Protein AF-A0A7S2HR21-F1 (afdb_monomer_lite)

Sequence (102 aa):
GRTQIFWRHPPINYDVEFEYDNKWVTVYSERNTNTLLTDFSNRRFVTRMRITVNSVDQEIGIMEIKMWQAFPLLPPRVEPLNTYWTAPASAMNDHDYETYWM

Radius of gyration: 20.24 Å; chains: 1; bounding box: 50×27×54 Å

Structure (mmCIF, N/CA/C/O backbone):
data_AF-A0A7S2HR21-F1
#
_entry.id   AF-A0A7S2HR21-F1
#
loop_
_atom_site.group_PDB
_atom_site.id
_atom_site.type_symbol
_atom_site.label_atom_id
_atom_site.label_alt_id
_atom_site.label_comp_id
_atom_site.label_asym_id
_atom_site.label_entity_id
_atom_site.label_seq_id
_atom_site.pdbx_PDB_ins_code
_atom_site.Cartn_x
_atom_site.Cartn_y
_atom_site.Cartn_z
_atom_site.occupancy
_atom_site.B_iso_or_equiv
_atom_site.auth_seq_id
_atom_site.auth_comp_id
_atom_site.auth_asym_id
_atom_site.auth_atom_id
_atom_site.pdbx_PDB_model_num
ATOM 1 N N . GLY A 1 1 ? -1.484 5.207 13.549 1.00 74.50 1 GLY A N 1
ATOM 2 C CA . GLY A 1 1 ? -0.830 3.965 13.103 1.00 74.50 1 GLY A CA 1
ATOM 3 C C . GLY A 1 1 ? 0.131 4.324 12.007 1.00 74.50 1 GLY A C 1
ATOM 4 O O . GLY A 1 1 ? 0.052 5.439 11.490 1.00 74.50 1 GLY A O 1
ATOM 5 N N . ARG A 1 2 ? 1.025 3.410 11.662 1.00 83.44 2 ARG A N 1
ATOM 6 C CA . ARG A 1 2 ? 1.918 3.556 10.512 1.00 83.44 2 ARG A CA 1
ATOM 7 C C . ARG A 1 2 ? 1.743 2.327 9.637 1.00 83.44 2 ARG A C 1
ATOM 9 O O . ARG A 1 2 ? 1.508 1.240 10.161 1.00 83.44 2 ARG A O 1
ATOM 16 N N . THR A 1 3 ? 1.824 2.501 8.330 1.00 86.12 3 THR A N 1
ATOM 17 C CA . THR A 1 3 ? 1.881 1.404 7.366 1.00 86.12 3 THR A CA 1
ATOM 18 C C . THR A 1 3 ? 3.085 1.643 6.476 1.0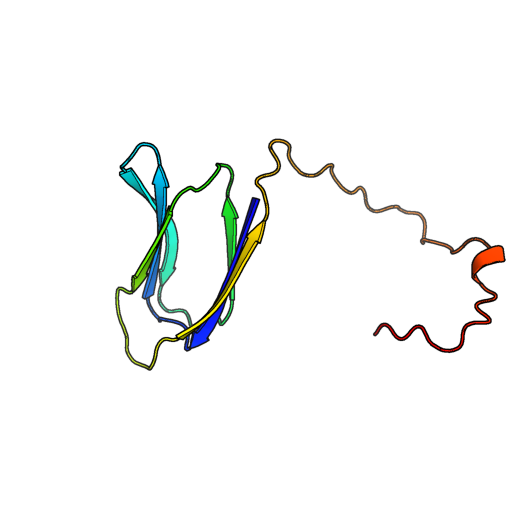0 86.12 3 THR A C 1
ATOM 20 O O . THR A 1 3 ? 3.223 2.727 5.915 1.00 86.12 3 THR A O 1
ATOM 23 N N . GLN A 1 4 ? 3.954 0.641 6.381 1.00 92.00 4 GLN A N 1
ATOM 24 C CA . GLN A 1 4 ? 5.108 0.648 5.495 1.00 92.00 4 GLN A CA 1
ATOM 25 C C . GLN A 1 4 ? 5.005 -0.516 4.517 1.00 92.00 4 GLN A C 1
ATOM 27 O O . GLN A 1 4 ? 4.775 -1.652 4.927 1.00 92.00 4 GLN A O 1
ATOM 32 N N . ILE A 1 5 ? 5.192 -0.231 3.235 1.00 92.62 5 ILE A N 1
ATOM 33 C CA . ILE A 1 5 ? 5.276 -1.230 2.173 1.00 92.62 5 ILE A CA 1
ATOM 34 C C . ILE A 1 5 ? 6.675 -1.120 1.583 1.00 92.62 5 ILE A C 1
ATOM 36 O O . ILE A 1 5 ? 7.057 -0.073 1.059 1.00 92.62 5 ILE A O 1
ATOM 40 N N . PHE A 1 6 ? 7.432 -2.202 1.699 1.00 94.19 6 PHE A N 1
ATOM 41 C CA . PHE A 1 6 ? 8.746 -2.349 1.104 1.00 94.19 6 PHE A CA 1
ATOM 42 C C . PHE A 1 6 ? 8.596 -3.085 -0.221 1.00 94.19 6 PHE A C 1
ATOM 44 O O . PHE A 1 6 ? 8.160 -4.240 -0.270 1.00 94.19 6 PHE A O 1
ATOM 51 N N . TRP A 1 7 ? 8.965 -2.412 -1.299 1.00 93.38 7 TRP A N 1
ATOM 52 C CA . TRP A 1 7 ? 8.923 -2.945 -2.648 1.00 93.38 7 TRP A CA 1
ATOM 53 C C . TRP A 1 7 ? 10.252 -3.615 -2.982 1.00 93.38 7 TRP A C 1
ATOM 55 O O . TRP A 1 7 ? 11.320 -3.062 -2.735 1.00 93.38 7 TRP A O 1
ATOM 65 N N . ARG A 1 8 ? 10.185 -4.802 -3.584 1.00 92.44 8 ARG A N 1
ATOM 66 C CA . ARG A 1 8 ? 11.320 -5.403 -4.289 1.00 92.44 8 ARG A CA 1
ATOM 67 C C . ARG A 1 8 ? 11.511 -4.723 -5.646 1.00 92.44 8 ARG A C 1
ATOM 69 O O . ARG A 1 8 ? 12.629 -4.375 -6.004 1.00 92.44 8 ARG A O 1
ATOM 76 N N . HIS A 1 9 ? 10.399 -4.507 -6.349 1.00 91.31 9 HIS A N 1
ATOM 77 C CA . HIS A 1 9 ? 10.323 -3.727 -7.581 1.00 91.31 9 HIS A CA 1
ATOM 78 C C . HIS A 1 9 ? 9.065 -2.846 -7.509 1.00 91.31 9 HIS A C 1
ATOM 80 O O . HIS A 1 9 ? 7.959 -3.397 -7.424 1.00 91.31 9 HIS A O 1
ATOM 86 N N . PRO A 1 10 ? 9.203 -1.509 -7.435 1.00 88.88 10 PRO A N 1
ATOM 87 C CA . PRO A 1 10 ? 8.080 -0.629 -7.168 1.00 88.88 10 PRO A CA 1
ATOM 88 C C . PRO A 1 10 ? 7.271 -0.375 -8.449 1.00 88.88 10 PRO A C 1
ATOM 90 O O . PRO A 1 10 ? 7.853 -0.176 -9.522 1.00 88.88 10 PRO A O 1
ATOM 93 N N . PRO A 1 11 ? 5.932 -0.366 -8.357 1.00 90.50 11 PRO A N 1
ATOM 94 C CA . PRO A 1 11 ? 5.092 0.099 -9.448 1.00 90.50 11 PRO A CA 1
ATOM 95 C C . PRO A 1 11 ? 5.245 1.611 -9.649 1.00 90.50 11 PRO A C 1
ATOM 97 O O . PRO A 1 11 ? 5.358 2.366 -8.687 1.00 90.50 11 PRO A O 1
ATOM 100 N N . ILE A 1 12 ? 5.183 2.058 -10.906 1.00 89.44 12 ILE A N 1
ATOM 101 C CA . ILE A 1 12 ? 5.330 3.479 -11.268 1.00 89.44 12 ILE A CA 1
ATOM 102 C C . ILE A 1 12 ? 4.127 4.294 -10.786 1.00 89.44 12 ILE A C 1
ATOM 104 O O . ILE A 1 12 ? 4.278 5.401 -10.268 1.00 89.44 12 ILE A O 1
ATOM 108 N N . ASN A 1 13 ? 2.925 3.741 -10.964 1.00 91.56 13 ASN A N 1
ATOM 109 C CA . ASN A 1 13 ? 1.665 4.362 -10.576 1.00 91.56 13 ASN A CA 1
ATOM 110 C C . ASN A 1 13 ? 0.813 3.348 -9.816 1.00 91.56 13 ASN A C 1
ATOM 112 O O . ASN A 1 13 ? 0.435 2.313 -10.371 1.00 91.56 13 ASN A O 1
ATOM 116 N N . TYR A 1 14 ? 0.462 3.655 -8.572 1.00 93.44 14 TYR A N 1
ATOM 117 C CA . TYR A 1 14 ? -0.376 2.777 -7.760 1.00 93.44 14 TYR A CA 1
ATOM 118 C C . TYR A 1 14 ? -1.179 3.545 -6.715 1.00 93.44 14 TYR A C 1
ATOM 120 O O . TYR A 1 14 ? -0.837 4.662 -6.319 1.00 93.44 14 TYR A O 1
ATOM 128 N N . ASP A 1 15 ? -2.254 2.907 -6.274 1.00 94.31 15 ASP A N 1
ATOM 129 C CA . ASP A 1 15 ? -3.141 3.364 -5.218 1.00 94.31 15 ASP A CA 1
ATOM 130 C C . ASP A 1 15 ? -3.213 2.311 -4.117 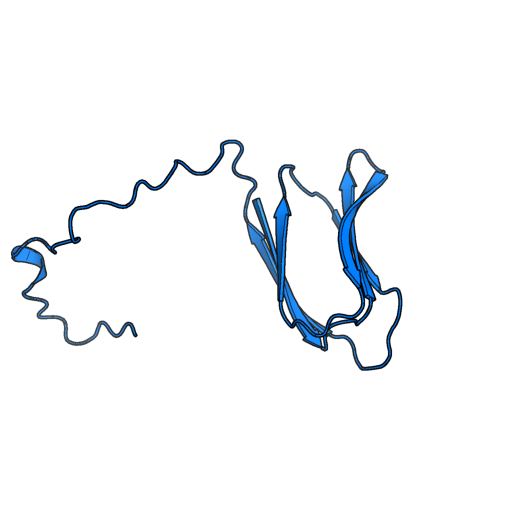1.00 94.31 15 ASP A C 1
ATOM 132 O O . ASP A 1 15 ? -3.330 1.116 -4.385 1.00 94.31 15 ASP A O 1
ATOM 136 N N . VAL A 1 16 ? -3.155 2.754 -2.867 1.00 90.88 16 VAL A N 1
ATOM 137 C CA . VAL A 1 16 ? -3.421 1.927 -1.693 1.00 90.88 16 VAL A CA 1
ATOM 138 C C . VAL A 1 16 ? -4.787 2.313 -1.155 1.00 90.88 16 VAL A C 1
ATOM 140 O O . VAL A 1 16 ? -5.061 3.482 -0.871 1.00 90.88 16 VAL A O 1
ATOM 143 N N . GLU A 1 17 ? -5.645 1.317 -1.001 1.00 91.69 17 GLU A N 1
ATOM 144 C CA . GLU A 1 17 ? -7.028 1.463 -0.578 1.00 91.69 17 GLU A CA 1
ATOM 145 C C . GLU A 1 17 ? -7.275 0.625 0.673 1.00 91.69 17 GLU A C 1
ATOM 147 O O . GLU A 1 17 ? -6.838 -0.524 0.774 1.00 91.69 17 GLU A O 1
A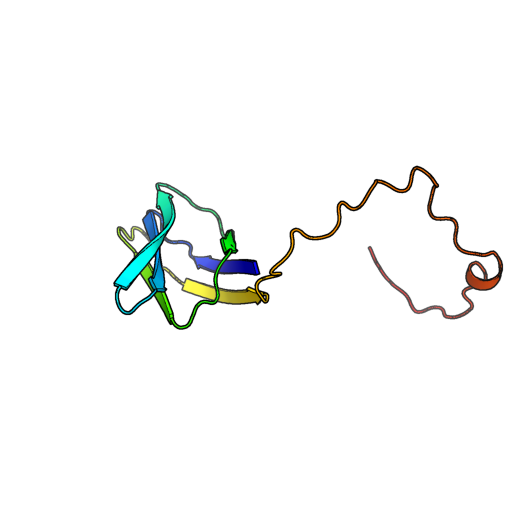TOM 152 N N . PHE A 1 18 ? -8.018 1.185 1.620 1.00 89.94 18 PHE A N 1
ATOM 153 C CA . PHE A 1 18 ? -8.492 0.466 2.797 1.00 89.94 18 PHE A CA 1
ATOM 154 C C . PHE A 1 18 ? -9.999 0.266 2.726 1.00 89.94 18 PHE A C 1
ATOM 156 O O . PHE A 1 18 ? -10.732 1.132 2.246 1.00 89.94 18 PHE A O 1
ATOM 163 N N . GLU A 1 19 ? -10.462 -0.876 3.226 1.00 87.06 19 GLU A N 1
ATOM 164 C CA . GLU A 1 19 ? -11.888 -1.123 3.415 1.00 87.06 19 GLU A CA 1
ATOM 165 C C . GLU A 1 19 ? -12.361 -0.423 4.698 1.00 87.06 19 GLU A C 1
ATOM 167 O O . GLU A 1 19 ? -11.845 -0.673 5.789 1.00 87.06 19 GLU A O 1
ATOM 172 N N . TYR A 1 20 ? -13.345 0.464 4.561 1.00 82.12 20 TYR A N 1
ATOM 173 C CA . TYR A 1 20 ? -14.013 1.162 5.654 1.00 82.12 20 TYR A CA 1
ATOM 174 C C . TYR A 1 20 ? -15.526 1.123 5.429 1.00 82.12 20 TYR A C 1
ATOM 176 O O . TYR A 1 20 ? -15.997 1.542 4.374 1.00 82.12 20 TYR A O 1
ATOM 184 N N . ASP A 1 21 ? -16.289 0.605 6.395 1.00 85.06 21 ASP A N 1
ATOM 185 C CA . ASP A 1 21 ? -17.749 0.435 6.300 1.00 85.06 21 ASP A CA 1
ATOM 186 C C . ASP A 1 21 ? -18.199 -0.217 4.972 1.00 85.06 21 ASP A C 1
ATOM 188 O O . ASP A 1 21 ? -19.112 0.261 4.295 1.00 85.06 21 ASP A O 1
ATOM 192 N N . ASN A 1 22 ? -17.519 -1.302 4.570 1.00 84.81 22 ASN A N 1
ATOM 193 C CA . ASN A 1 22 ? -17.718 -2.020 3.298 1.00 84.81 22 ASN A CA 1
ATOM 194 C C . ASN A 1 22 ? -17.495 -1.176 2.025 1.00 84.81 22 ASN A C 1
ATOM 196 O O . ASN A 1 22 ? -17.962 -1.542 0.945 1.00 84.81 22 ASN A O 1
ATOM 200 N N . LYS A 1 23 ? -16.781 -0.050 2.122 1.00 87.06 23 LYS A N 1
ATOM 201 C CA . LYS A 1 23 ? -16.365 0.776 0.982 1.00 87.06 23 LYS A CA 1
ATOM 202 C C . LYS A 1 23 ? -14.848 0.824 0.892 1.00 87.06 23 LYS A C 1
ATOM 204 O O . LYS A 1 23 ? -14.164 0.911 1.906 1.00 87.06 23 LYS A O 1
ATOM 209 N N . TRP A 1 24 ? -14.327 0.805 -0.329 1.00 88.94 24 TRP A N 1
ATOM 210 C CA . TRP A 1 24 ? -12.906 1.031 -0.576 1.00 88.94 24 TRP A CA 1
ATOM 211 C C . TRP A 1 24 ? -12.633 2.530 -0.603 1.00 88.94 24 TRP A C 1
ATOM 213 O O . TRP A 1 24 ? -13.314 3.278 -1.304 1.00 88.94 24 TRP A O 1
ATOM 223 N N . VAL A 1 25 ? -11.668 2.964 0.202 1.00 87.19 25 VAL A N 1
ATOM 224 C CA . VAL A 1 25 ? -11.232 4.357 0.280 1.00 87.19 25 VAL A CA 1
ATOM 225 C C . VAL A 1 25 ? -9.741 4.407 0.008 1.00 87.19 25 VAL A C 1
ATOM 227 O O . VAL A 1 25 ? -8.958 3.769 0.713 1.00 87.19 25 VAL A O 1
ATOM 230 N N . THR A 1 26 ? -9.345 5.189 -0.990 1.00 88.56 26 THR A N 1
ATOM 231 C CA . THR A 1 26 ? -7.939 5.458 -1.288 1.00 88.56 26 THR A CA 1
ATOM 232 C C . THR A 1 26 ? -7.312 6.250 -0.146 1.00 88.56 26 THR A C 1
ATOM 234 O O . THR A 1 26 ? -7.784 7.327 0.216 1.00 88.56 26 THR A O 1
ATOM 237 N N . VAL A 1 27 ? -6.255 5.698 0.444 1.00 85.94 27 VAL A N 1
ATOM 238 C CA . VAL A 1 27 ? -5.521 6.299 1.569 1.00 85.94 27 VAL A CA 1
ATOM 239 C C . VAL A 1 27 ? -4.143 6.799 1.171 1.00 85.94 27 VAL A C 1
ATOM 241 O O . VAL A 1 27 ? -3.576 7.644 1.860 1.00 85.94 27 VAL A O 1
ATOM 244 N N . TYR A 1 28 ? -3.612 6.284 0.067 1.00 88.25 28 TYR A N 1
ATOM 245 C CA . TYR A 1 28 ? -2.337 6.695 -0.486 1.00 88.25 28 TYR A CA 1
ATOM 246 C C . TYR A 1 28 ? -2.366 6.508 -1.998 1.00 88.25 28 TYR A C 1
ATOM 248 O O . TYR A 1 28 ? -2.873 5.503 -2.490 1.00 88.25 28 TYR A O 1
ATOM 256 N N . SER A 1 29 ? -1.803 7.467 -2.717 1.00 91.75 29 SER A N 1
ATOM 257 C CA . SER A 1 29 ? -1.654 7.421 -4.164 1.00 91.75 29 SER A CA 1
ATOM 258 C C . SER A 1 29 ? -0.280 7.938 -4.505 1.00 91.75 29 SER A C 1
ATOM 260 O O . SER A 1 29 ? 0.123 8.993 -4.022 1.00 91.75 29 SER A O 1
ATOM 262 N N . GLU A 1 30 ? 0.400 7.220 -5.379 1.00 89.69 30 GLU A N 1
ATOM 263 C CA . GLU A 1 30 ? 1.716 7.600 -5.856 1.00 89.69 30 GLU A CA 1
ATOM 264 C C . GLU A 1 30 ? 1.724 7.533 -7.375 1.00 89.69 30 GLU A C 1
ATOM 266 O O . GLU A 1 30 ? 1.079 6.666 -7.985 1.00 89.69 30 GLU A O 1
ATOM 271 N N . ARG A 1 31 ? 2.391 8.505 -7.990 1.00 92.12 31 ARG A N 1
ATOM 272 C CA . ARG A 1 31 ? 2.452 8.655 -9.439 1.00 92.12 31 ARG A CA 1
ATOM 273 C C . ARG A 1 31 ? 3.881 8.950 -9.859 1.00 92.12 31 ARG A C 1
ATOM 275 O O . ARG A 1 31 ? 4.523 9.803 -9.257 1.00 92.12 31 ARG A O 1
ATOM 282 N N . ASN A 1 32 ? 4.331 8.294 -10.923 1.00 87.38 32 ASN A N 1
ATOM 283 C CA . ASN A 1 32 ? 5.666 8.436 -11.499 1.00 87.38 32 ASN A CA 1
ATOM 284 C C . ASN A 1 32 ? 6.802 8.289 -10.469 1.00 87.38 32 ASN A C 1
ATOM 286 O O . ASN A 1 32 ? 7.715 9.116 -10.412 1.00 87.38 32 ASN A O 1
ATOM 290 N N . THR A 1 33 ? 6.721 7.258 -9.627 1.00 82.88 33 THR A N 1
ATOM 291 C CA . THR A 1 33 ? 7.717 7.005 -8.582 1.00 82.88 33 THR A CA 1
ATOM 292 C C . THR A 1 33 ? 8.622 5.834 -8.919 1.00 82.88 33 THR A C 1
ATOM 294 O O . THR A 1 33 ? 8.242 4.930 -9.656 1.00 82.88 33 THR A O 1
ATOM 297 N N . ASN A 1 34 ? 9.795 5.819 -8.292 1.00 85.19 34 ASN A N 1
ATOM 298 C CA . ASN A 1 34 ? 10.693 4.664 -8.245 1.00 85.19 34 ASN A CA 1
ATOM 299 C C . ASN A 1 34 ? 11.130 4.360 -6.801 1.00 85.19 34 ASN A C 1
ATOM 301 O O . ASN A 1 34 ? 12.176 3.751 -6.572 1.00 85.19 34 ASN A O 1
ATOM 305 N N . THR A 1 35 ? 10.376 4.829 -5.802 1.00 89.06 35 THR A N 1
ATOM 306 C CA . THR A 1 35 ? 10.731 4.634 -4.395 1.00 89.06 35 THR A CA 1
ATOM 307 C C . THR A 1 35 ? 10.484 3.190 -3.960 1.00 89.06 35 THR A C 1
ATOM 309 O O . THR A 1 35 ? 9.434 2.605 -4.205 1.00 89.06 35 THR A O 1
ATOM 312 N N . LEU A 1 36 ? 11.457 2.600 -3.260 1.00 92.31 36 LEU A N 1
ATOM 313 C CA . LEU A 1 36 ? 11.341 1.238 -2.718 1.00 92.31 36 LEU A CA 1
ATOM 314 C C . LEU A 1 36 ? 10.548 1.170 -1.410 1.00 92.31 36 LEU A C 1
ATOM 316 O O . LEU A 1 36 ? 10.272 0.083 -0.906 1.00 92.31 36 LEU A O 1
ATOM 320 N N . LEU A 1 37 ? 10.181 2.320 -0.850 1.00 92.62 37 LEU A N 1
ATOM 321 C CA . LEU A 1 37 ? 9.448 2.421 0.399 1.00 92.62 37 LEU A CA 1
ATOM 322 C C . LEU A 1 37 ? 8.234 3.317 0.207 1.00 92.62 37 LEU A C 1
ATOM 324 O O . LEU A 1 37 ? 8.353 4.482 -0.159 1.00 92.62 37 LEU A O 1
ATOM 328 N N . THR A 1 38 ? 7.071 2.771 0.534 1.00 90.38 38 THR A N 1
ATOM 329 C CA . THR A 1 38 ? 5.854 3.540 0.773 1.00 90.38 38 THR A CA 1
ATOM 330 C C . THR A 1 38 ? 5.604 3.599 2.258 1.00 90.38 38 THR A C 1
ATOM 332 O O . THR A 1 38 ? 5.537 2.559 2.905 1.00 90.38 38 THR A O 1
ATOM 335 N N . ASP A 1 39 ? 5.443 4.799 2.793 1.00 89.38 39 ASP A N 1
ATOM 336 C CA . ASP A 1 39 ? 5.247 5.004 4.219 1.00 89.38 39 ASP A CA 1
ATOM 337 C C . ASP A 1 39 ? 4.178 6.057 4.455 1.00 89.38 39 ASP A C 1
ATOM 339 O O . ASP A 1 39 ? 4.302 7.201 4.017 1.00 89.38 39 ASP A O 1
ATOM 343 N N . PHE A 1 40 ? 3.112 5.666 5.143 1.00 81.88 40 PHE A N 1
ATOM 344 C CA . PHE A 1 40 ? 2.018 6.571 5.444 1.00 81.88 40 PHE A CA 1
ATOM 345 C C . PHE A 1 40 ? 1.396 6.280 6.806 1.00 81.88 40 PHE A C 1
ATOM 347 O O . PHE A 1 40 ? 1.437 5.173 7.352 1.00 81.88 40 PHE A O 1
ATOM 354 N N . SER A 1 41 ? 0.794 7.323 7.376 1.00 79.75 41 SER A N 1
ATOM 355 C CA . SER A 1 41 ? 0.100 7.232 8.657 1.00 79.75 41 SER A CA 1
ATOM 356 C C . SER A 1 41 ? -1.374 6.881 8.461 1.00 79.75 41 SER A C 1
ATOM 358 O O . SER A 1 41 ? -2.065 7.480 7.641 1.00 79.75 41 SER A O 1
ATOM 360 N N . ASN A 1 42 ? -1.883 5.938 9.253 1.00 73.38 42 ASN A N 1
ATOM 361 C CA . ASN A 1 42 ? -3.299 5.574 9.279 1.00 73.38 42 ASN A CA 1
ATOM 362 C C . ASN A 1 42 ? -3.925 5.944 10.629 1.00 73.38 42 ASN A C 1
ATOM 364 O O . ASN A 1 42 ? -3.422 5.577 11.693 1.00 73.38 42 ASN A O 1
ATOM 368 N N . ARG A 1 43 ? -5.038 6.686 10.598 1.00 66.75 43 ARG A N 1
ATOM 369 C CA . ARG A 1 43 ? -5.752 7.150 11.808 1.00 66.75 43 ARG A CA 1
ATOM 370 C C . ARG A 1 43 ? -6.847 6.197 12.286 1.00 66.75 43 ARG A C 1
ATOM 372 O O . ARG A 1 43 ? -7.351 6.363 13.389 1.00 66.75 43 ARG A O 1
ATOM 379 N N . ARG A 1 44 ? -7.236 5.229 11.458 1.00 68.62 44 ARG A N 1
ATOM 380 C CA . ARG A 1 44 ? -8.315 4.274 11.738 1.00 68.62 44 ARG A CA 1
ATOM 381 C C . ARG A 1 44 ? -7.787 2.846 11.671 1.00 68.62 44 ARG A C 1
ATOM 383 O O . ARG A 1 44 ? -6.779 2.589 11.008 1.00 68.62 44 ARG A O 1
ATOM 390 N N . PHE A 1 45 ? -8.470 1.943 12.370 1.00 68.44 45 PHE A N 1
ATOM 391 C CA . PHE A 1 45 ? -8.247 0.507 12.233 1.00 68.44 45 PHE A CA 1
ATOM 392 C C . PHE A 1 45 ? -8.601 0.061 10.814 1.00 68.44 45 PHE A C 1
ATOM 394 O O . PHE A 1 45 ? -9.561 0.558 10.227 1.00 68.44 45 PHE A O 1
ATOM 401 N N . VAL A 1 46 ? -7.798 -0.851 10.274 1.00 70.19 46 VAL A N 1
ATOM 402 C CA . VAL A 1 46 ? -7.906 -1.353 8.902 1.00 70.19 46 VAL A CA 1
ATOM 403 C C . VAL A 1 46 ? -8.177 -2.845 8.983 1.00 70.19 46 VAL A C 1
ATOM 405 O O . VAL A 1 46 ? -7.419 -3.564 9.629 1.00 70.19 46 VAL A O 1
ATOM 408 N N . THR A 1 47 ? -9.250 -3.303 8.345 1.00 76.06 47 THR A N 1
ATOM 409 C CA . THR A 1 47 ? -9.604 -4.729 8.270 1.00 76.06 47 THR A CA 1
ATOM 410 C C . THR A 1 47 ? -9.069 -5.377 7.002 1.00 76.06 47 THR A C 1
ATOM 412 O O . THR A 1 47 ? -8.643 -6.529 7.034 1.00 76.06 47 THR A O 1
ATOM 415 N N . ARG A 1 48 ? -9.076 -4.640 5.883 1.00 88.06 48 ARG A N 1
ATOM 416 C CA . ARG A 1 48 ? -8.551 -5.089 4.592 1.00 88.06 48 ARG A CA 1
ATOM 417 C C . ARG A 1 48 ? -7.828 -3.965 3.868 1.00 88.06 48 ARG A C 1
ATOM 419 O O . ARG A 1 48 ? -8.237 -2.806 3.930 1.00 88.06 48 ARG A O 1
ATOM 426 N N . MET A 1 49 ? -6.781 -4.349 3.149 1.00 89.69 49 MET A N 1
ATOM 427 C CA . MET A 1 49 ? -6.007 -3.481 2.273 1.00 89.69 49 MET A CA 1
ATOM 428 C C . MET A 1 49 ? -6.047 -4.032 0.850 1.00 89.69 49 MET A C 1
ATOM 430 O O . MET A 1 49 ? -5.965 -5.243 0.642 1.00 89.69 49 MET A O 1
ATOM 434 N N . ARG A 1 50 ? -6.149 -3.128 -0.118 1.00 92.94 50 ARG A N 1
ATOM 435 C CA . ARG A 1 50 ? -6.017 -3.392 -1.546 1.00 92.94 50 ARG A CA 1
ATOM 436 C C . ARG A 1 50 ? -4.963 -2.452 -2.105 1.00 92.94 50 ARG A C 1
ATOM 438 O O . ARG A 1 50 ? -4.913 -1.288 -1.723 1.00 92.94 50 ARG A O 1
ATOM 445 N N . ILE A 1 51 ? -4.123 -2.970 -2.991 1.00 92.94 51 ILE A N 1
ATOM 446 C CA . ILE A 1 51 ? -3.184 -2.152 -3.747 1.00 92.94 51 ILE A CA 1
ATOM 447 C C . ILE A 1 51 ? -3.532 -2.312 -5.220 1.00 92.94 51 ILE A C 1
ATOM 449 O O . ILE A 1 51 ? -3.506 -3.424 -5.745 1.00 92.94 51 ILE A O 1
ATOM 453 N N . THR A 1 52 ? -3.887 -1.206 -5.857 1.00 94.31 52 THR A N 1
ATOM 454 C CA . THR A 1 52 ? -4.283 -1.144 -7.260 1.00 94.31 52 THR A CA 1
ATOM 455 C C . THR A 1 52 ? -3.132 -0.539 -8.049 1.00 94.31 52 THR A C 1
ATOM 457 O O . THR A 1 52 ? -2.758 0.611 -7.835 1.00 94.31 52 THR A O 1
ATOM 460 N N . VAL A 1 53 ? -2.531 -1.326 -8.939 1.00 92.56 53 VAL A N 1
ATOM 461 C CA . VAL A 1 53 ? -1.430 -0.874 -9.796 1.00 92.56 53 VAL A CA 1
ATOM 462 C C . VAL A 1 53 ? -2.009 -0.395 -11.122 1.00 92.56 53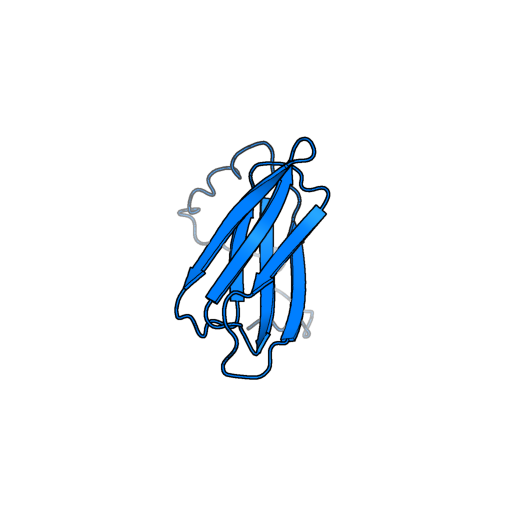 VAL A C 1
ATOM 464 O O . VAL A 1 53 ? -2.641 -1.166 -11.839 1.00 92.56 53 VAL A O 1
ATOM 467 N N . ASN A 1 54 ? -1.807 0.885 -11.431 1.00 88.44 54 ASN A N 1
ATOM 468 C CA . ASN A 1 54 ? -2.438 1.555 -12.570 1.00 88.44 54 ASN A CA 1
ATOM 469 C C . ASN A 1 54 ? -1.610 1.453 -13.855 1.00 88.44 54 ASN A C 1
ATOM 471 O O . ASN A 1 54 ? -2.164 1.495 -14.950 1.00 88.44 54 ASN A O 1
ATOM 475 N N . SER A 1 55 ? -0.288 1.328 -13.740 1.00 82.94 55 SER A N 1
ATOM 476 C CA . SER A 1 55 ? 0.594 1.069 -14.877 1.00 82.94 55 SER A CA 1
ATOM 477 C C . SER A 1 55 ? 1.835 0.305 -14.435 1.00 82.94 55 SER A C 1
ATOM 479 O O . SER A 1 55 ? 2.304 0.446 -13.302 1.00 82.94 55 SER A O 1
ATOM 481 N N . VAL A 1 56 ? 2.356 -0.508 -15.349 1.00 77.56 56 VAL A N 1
ATOM 482 C CA . VAL A 1 56 ? 3.488 -1.398 -15.116 1.00 77.56 56 VAL A CA 1
ATOM 483 C C . VAL A 1 56 ? 4.385 -1.349 -16.347 1.00 77.56 56 VAL A C 1
ATOM 485 O O . VAL A 1 56 ? 4.002 -1.870 -17.389 1.00 77.56 56 VAL A O 1
ATOM 488 N N . ASP A 1 57 ? 5.571 -0.757 -16.212 1.00 75.94 57 ASP A N 1
ATOM 489 C CA . ASP A 1 57 ? 6.577 -0.743 -17.288 1.00 75.94 57 ASP A CA 1
ATOM 490 C C . ASP A 1 57 ? 7.740 -1.715 -16.994 1.00 75.94 57 ASP A C 1
ATOM 492 O O . ASP A 1 57 ? 8.653 -1.876 -17.799 1.00 75.94 57 ASP A O 1
ATOM 496 N N . GLN A 1 58 ? 7.711 -2.368 -15.828 1.00 81.62 58 GLN A N 1
ATOM 497 C CA . GLN A 1 58 ? 8.746 -3.264 -15.306 1.00 81.62 58 GLN A CA 1
ATOM 498 C C . GLN A 1 58 ? 8.135 -4.312 -14.365 1.00 81.62 58 GLN A C 1
ATOM 500 O O . GLN A 1 58 ? 6.958 -4.234 -14.029 1.00 81.62 58 GLN A O 1
ATOM 505 N N . GLU A 1 59 ? 8.918 -5.285 -13.903 1.00 87.81 59 GLU A N 1
ATOM 506 C CA . GLU A 1 59 ? 8.456 -6.233 -12.881 1.00 87.81 59 GLU A CA 1
ATOM 507 C C . GLU A 1 59 ? 7.961 -5.507 -11.617 1.00 87.81 59 GLU A C 1
ATOM 509 O O . GLU A 1 59 ? 8.496 -4.469 -11.232 1.00 87.81 59 GLU A O 1
ATOM 514 N N . ILE A 1 60 ? 6.943 -6.063 -10.955 1.00 89.88 60 ILE A N 1
ATOM 515 C CA . ILE A 1 60 ? 6.435 -5.560 -9.673 1.00 89.88 60 ILE A CA 1
ATOM 516 C C . ILE A 1 60 ? 6.601 -6.630 -8.603 1.00 89.88 60 ILE A C 1
ATOM 518 O O . ILE A 1 60 ? 6.349 -7.812 -8.834 1.00 89.88 60 ILE A O 1
ATOM 522 N N . GLY A 1 61 ? 7.016 -6.222 -7.408 1.00 90.56 61 GLY A N 1
ATOM 523 C CA . GLY A 1 61 ? 7.207 -7.157 -6.309 1.00 90.56 61 GLY A CA 1
ATOM 524 C C . GLY A 1 61 ? 7.136 -6.471 -4.962 1.00 90.56 61 GLY A C 1
ATOM 525 O O . GLY A 1 61 ? 7.771 -5.440 -4.751 1.00 90.56 61 GLY A O 1
ATOM 526 N N . ILE A 1 62 ? 6.398 -7.074 -4.036 1.00 92.56 62 ILE A N 1
ATOM 527 C CA . ILE A 1 62 ? 6.365 -6.668 -2.631 1.00 92.56 62 ILE A CA 1
ATOM 528 C C . ILE A 1 62 ? 7.357 -7.547 -1.880 1.00 92.56 62 ILE A C 1
ATOM 530 O O . ILE A 1 62 ? 7.311 -8.771 -1.986 1.00 92.56 62 ILE A O 1
ATOM 534 N N . MET A 1 63 ? 8.261 -6.914 -1.140 1.00 93.94 63 MET A N 1
ATOM 535 C CA . MET A 1 63 ? 9.164 -7.607 -0.229 1.00 93.94 63 MET A CA 1
ATOM 536 C C . MET A 1 63 ? 8.494 -7.803 1.129 1.00 93.94 63 MET A C 1
ATOM 538 O O . MET A 1 63 ? 8.465 -8.914 1.648 1.00 93.94 63 MET A O 1
ATOM 542 N N . GLU A 1 64 ? 7.948 -6.730 1.702 1.00 93.44 64 GLU A N 1
ATOM 543 C CA . GLU A 1 64 ? 7.401 -6.758 3.055 1.00 93.44 64 GLU A CA 1
ATOM 544 C C . GLU A 1 64 ? 6.316 -5.693 3.239 1.00 93.44 64 GLU A C 1
ATOM 546 O O . GLU A 1 64 ? 6.402 -4.598 2.686 1.00 93.44 64 GLU A O 1
ATOM 551 N N . ILE A 1 65 ? 5.306 -5.996 4.054 1.00 91.69 65 ILE A N 1
ATOM 552 C CA . ILE A 1 65 ? 4.317 -5.021 4.520 1.00 91.69 65 ILE A CA 1
ATOM 553 C C . ILE A 1 65 ? 4.345 -5.032 6.043 1.00 91.69 65 ILE A C 1
ATOM 555 O O . ILE A 1 65 ? 4.060 -6.054 6.667 1.00 91.69 65 ILE A O 1
ATOM 559 N N . LYS A 1 66 ? 4.651 -3.882 6.643 1.00 88.94 66 LYS A N 1
ATOM 560 C CA . LYS A 1 66 ? 4.613 -3.682 8.092 1.00 88.94 66 LYS A CA 1
ATOM 561 C C . LYS A 1 66 ? 3.455 -2.769 8.459 1.00 88.94 66 LYS A C 1
ATOM 563 O O . LYS A 1 66 ? 3.303 -1.679 7.906 1.00 88.94 66 LYS A O 1
ATOM 568 N N . MET A 1 67 ? 2.652 -3.202 9.424 1.00 85.06 67 MET A N 1
ATOM 569 C CA . MET A 1 67 ? 1.535 -2.428 9.954 1.00 85.06 67 MET A CA 1
ATOM 570 C C . MET A 1 67 ? 1.688 -2.281 11.461 1.00 85.06 67 MET A C 1
ATOM 572 O O . MET A 1 67 ? 1.798 -3.267 12.185 1.00 85.06 67 MET A O 1
ATOM 576 N N . TRP A 1 68 ? 1.660 -1.039 11.935 1.00 81.81 68 TRP A N 1
ATOM 577 C CA . TRP A 1 68 ? 1.693 -0.723 13.357 1.00 81.81 68 TRP A CA 1
ATOM 578 C C . TRP A 1 68 ? 0.325 -0.261 13.825 1.00 81.81 68 TRP A C 1
ATOM 580 O O . TRP A 1 68 ? -0.395 0.453 13.114 1.00 81.81 68 TRP A O 1
ATOM 590 N N . GLN A 1 69 ? -0.007 -0.637 15.059 1.00 70.31 69 GLN A N 1
ATOM 591 C CA . GLN A 1 69 ? -1.286 -0.317 15.672 1.00 70.31 69 GLN A CA 1
ATOM 592 C C . GLN A 1 69 ? -1.569 1.190 15.618 1.00 70.31 69 GLN A C 1
ATOM 594 O O . GLN A 1 69 ? -0.685 2.045 15.754 1.00 70.31 69 GLN A O 1
ATOM 599 N N . ALA A 1 70 ? -2.834 1.533 15.376 1.00 63.28 70 ALA A N 1
ATOM 600 C CA . ALA A 1 70 ? -3.261 2.915 15.413 1.00 63.28 70 ALA A CA 1
ATOM 601 C C . ALA A 1 70 ? -3.212 3.440 16.850 1.00 63.28 70 ALA A C 1
ATOM 603 O O . ALA A 1 70 ? -4.053 3.072 17.661 1.00 63.28 70 ALA A O 1
ATOM 604 N N . PHE A 1 71 ? -2.238 4.300 17.165 1.00 57.72 71 PHE A N 1
ATOM 605 C CA . PHE A 1 71 ? -2.293 5.076 18.401 1.00 57.72 71 PHE A CA 1
ATOM 606 C C . PHE A 1 71 ? -3.533 5.992 18.355 1.00 57.72 71 PHE A C 1
ATOM 608 O O . PHE A 1 71 ? -3.650 6.782 17.414 1.00 57.72 71 PHE A O 1
ATOM 615 N N . PRO A 1 72 ? -4.472 5.875 19.314 1.00 52.38 72 PRO A N 1
ATOM 616 C CA . PRO A 1 72 ? -5.675 6.712 19.368 1.00 52.38 72 PRO A CA 1
ATOM 617 C C . PRO A 1 72 ? -5.361 8.163 19.757 1.00 52.38 72 PRO A C 1
ATOM 619 O O . PRO A 1 72 ? -6.145 9.068 19.489 1.00 52.38 72 PRO A O 1
ATOM 622 N N . LEU A 1 73 ? -4.198 8.383 20.366 1.00 52.12 73 LEU A N 1
ATOM 623 C CA . LEU A 1 73 ? -3.666 9.677 20.757 1.00 52.12 73 LEU A CA 1
ATOM 624 C C . LEU A 1 73 ? -2.408 9.937 19.928 1.00 52.12 73 LEU A C 1
ATOM 626 O O . LEU A 1 73 ? -1.647 9.006 19.651 1.00 52.12 73 LEU A O 1
ATOM 630 N N . LEU A 1 74 ? -2.199 11.192 19.516 1.00 50.56 74 LEU A N 1
ATOM 631 C CA . LEU A 1 74 ? -0.909 11.626 18.978 1.00 50.56 74 LEU A CA 1
ATOM 632 C C . LEU A 1 74 ? 0.191 11.101 19.916 1.00 50.56 74 LEU A C 1
ATOM 634 O O . LEU A 1 74 ? 0.017 11.222 21.134 1.00 50.56 74 LEU A O 1
ATOM 638 N N . PRO A 1 75 ? 1.280 10.498 19.400 1.00 48.62 75 PRO A N 1
ATOM 639 C CA . PRO A 1 75 ? 2.394 10.126 20.259 1.00 48.62 75 PRO A CA 1
ATOM 640 C C . PRO A 1 75 ? 2.782 11.368 21.074 1.00 48.62 75 PRO A C 1
ATOM 642 O O . PRO A 1 75 ? 2.796 12.466 20.500 1.00 48.62 75 PRO A O 1
ATOM 645 N N . PRO A 1 76 ? 3.001 11.237 22.397 1.00 51.31 76 PRO A N 1
ATOM 646 C CA . PRO A 1 76 ? 3.352 12.380 23.222 1.00 51.31 76 PRO A CA 1
ATOM 647 C C . PRO A 1 76 ? 4.515 13.101 22.553 1.00 51.31 76 PRO A C 1
ATOM 649 O O . PRO A 1 76 ? 5.448 12.456 22.068 1.00 51.31 76 PRO A O 1
ATOM 652 N N . ARG A 1 77 ? 4.410 14.432 22.461 1.00 45.53 77 ARG A N 1
ATOM 653 C CA . ARG A 1 77 ? 5.484 15.276 21.942 1.00 45.53 77 ARG A CA 1
ATOM 654 C C . ARG A 1 77 ? 6.745 14.882 22.701 1.00 45.53 77 ARG A C 1
ATOM 656 O O . ARG A 1 77 ? 6.846 15.148 23.894 1.00 45.53 77 ARG A O 1
ATOM 663 N N . VAL A 1 78 ? 7.669 14.219 22.014 1.00 55.16 78 VAL A N 1
ATOM 664 C CA . VAL A 1 78 ? 9.012 14.006 22.535 1.00 55.16 78 VAL A CA 1
ATOM 665 C C . VAL A 1 78 ? 9.634 15.390 22.514 1.00 55.16 78 VAL A C 1
ATOM 667 O O . VAL A 1 78 ? 10.027 15.890 21.460 1.00 55.16 78 VAL A O 1
ATOM 670 N N . GLU A 1 79 ? 9.590 16.079 23.652 1.00 56.75 79 GLU A N 1
ATOM 671 C CA . GLU A 1 79 ? 10.399 17.274 23.806 1.00 56.75 79 GLU A CA 1
ATOM 672 C C . GLU A 1 79 ? 11.855 16.829 23.660 1.00 56.75 79 GLU A C 1
ATOM 674 O O . GLU A 1 79 ? 12.236 15.818 24.260 1.00 56.75 79 GLU A O 1
ATOM 679 N N . PRO A 1 80 ? 12.665 17.504 22.827 1.00 49.16 80 PRO A N 1
ATOM 680 C CA . PRO A 1 80 ? 14.090 17.249 22.836 1.00 49.16 80 PRO A CA 1
ATOM 681 C C . PRO A 1 80 ? 14.549 17.490 24.270 1.00 49.16 80 PRO A C 1
ATOM 683 O O . PRO A 1 80 ? 14.449 18.609 24.778 1.00 49.16 80 PRO A O 1
ATOM 686 N N . LEU A 1 81 ? 14.988 16.427 24.945 1.00 53.06 81 LEU A N 1
ATOM 687 C CA . LEU A 1 81 ? 15.695 16.560 26.205 1.00 53.06 81 LEU A CA 1
ATOM 688 C C . LEU A 1 81 ? 16.878 17.475 25.897 1.00 53.06 81 LEU A C 1
ATOM 690 O O . LEU A 1 81 ? 17.835 17.071 25.247 1.00 53.06 81 LEU A O 1
ATOM 694 N N . ASN A 1 82 ? 16.806 18.728 26.350 1.00 51.59 82 ASN A N 1
ATOM 695 C CA . ASN A 1 82 ? 17.904 19.695 26.262 1.00 51.59 82 ASN A CA 1
ATOM 696 C C . ASN A 1 82 ? 19.039 19.343 27.245 1.00 51.59 82 ASN A C 1
ATOM 698 O O . ASN A 1 82 ? 19.857 20.168 27.639 1.00 51.59 82 ASN A O 1
ATOM 702 N N . THR A 1 83 ? 19.039 18.097 27.697 1.00 56.03 83 THR A N 1
ATOM 703 C CA . THR A 1 83 ? 20.028 17.479 28.542 1.00 56.03 83 THR A CA 1
ATOM 704 C C . THR A 1 83 ? 20.629 16.402 27.667 1.00 56.03 83 THR A C 1
ATOM 706 O O . THR A 1 83 ? 19.928 15.470 27.270 1.00 56.03 83 THR A O 1
ATOM 709 N N . TYR A 1 84 ? 21.911 16.553 27.331 1.00 57.56 84 TYR A N 1
ATOM 710 C CA . TYR A 1 84 ? 22.703 15.437 26.835 1.00 57.56 84 TYR A CA 1
ATOM 711 C C . TYR A 1 84 ? 22.377 14.241 27.717 1.00 57.56 84 TYR A C 1
ATOM 713 O O . TYR A 1 84 ? 22.503 14.331 28.939 1.00 57.56 84 TYR A O 1
ATOM 721 N N . TRP A 1 85 ? 21.866 13.169 27.119 1.00 55.03 85 TRP A N 1
ATOM 722 C CA . TRP A 1 85 ? 21.694 11.930 27.849 1.00 55.03 85 TRP A CA 1
ATOM 723 C C . TRP A 1 85 ? 23.091 11.511 28.309 1.00 55.03 85 TRP A C 1
ATOM 725 O O . TRP A 1 85 ? 23.928 11.108 27.506 1.00 55.03 85 TRP A O 1
ATOM 735 N N . THR A 1 86 ? 23.387 11.722 29.586 1.00 61.53 86 THR A N 1
ATOM 736 C CA . THR A 1 86 ? 24.584 11.212 30.237 1.00 61.53 86 THR A CA 1
ATOM 737 C C . THR A 1 86 ? 24.190 9.919 30.919 1.00 61.53 86 THR A C 1
ATOM 739 O O . THR A 1 86 ? 23.316 9.904 31.789 1.00 61.53 86 THR A O 1
ATOM 742 N N . ALA A 1 87 ? 24.826 8.821 30.513 1.00 53.22 87 ALA A N 1
ATOM 743 C CA . ALA A 1 87 ? 24.714 7.571 31.242 1.00 53.22 87 ALA A CA 1
ATOM 744 C C . ALA A 1 87 ? 25.102 7.821 32.717 1.00 53.22 87 ALA A C 1
ATOM 746 O O . ALA A 1 87 ? 26.084 8.527 32.975 1.00 53.22 87 ALA A O 1
ATOM 747 N N . PRO A 1 88 ? 24.357 7.284 33.701 1.00 57.53 88 PRO A N 1
ATOM 748 C CA . PRO A 1 88 ? 24.795 7.327 35.092 1.00 57.53 88 PRO A CA 1
ATOM 749 C C . PRO A 1 88 ? 26.174 6.664 35.203 1.00 57.53 88 PRO A C 1
ATOM 751 O O . PRO A 1 88 ? 26.440 5.686 34.510 1.00 57.53 88 PRO A O 1
ATOM 754 N N . ALA A 1 89 ? 27.055 7.167 36.073 1.00 58.09 89 ALA A N 1
ATOM 755 C CA . ALA A 1 89 ? 28.439 6.679 36.178 1.00 58.09 89 ALA A CA 1
ATOM 756 C C . ALA A 1 89 ? 28.541 5.159 36.434 1.00 58.09 89 ALA A C 1
ATOM 758 O O . ALA A 1 89 ? 29.523 4.529 36.053 1.00 58.09 89 ALA A O 1
ATOM 759 N N . SER A 1 90 ? 27.501 4.552 37.015 1.00 57.03 90 SER A N 1
ATOM 760 C CA . SER A 1 90 ? 27.376 3.102 37.201 1.00 57.03 90 SER A CA 1
ATOM 761 C C . SER A 1 90 ? 27.208 2.303 35.901 1.00 57.03 90 SER A C 1
ATOM 763 O O . SER A 1 90 ? 27.399 1.097 35.922 1.00 57.03 90 SER A O 1
ATOM 765 N N . ALA A 1 91 ? 26.834 2.954 34.798 1.00 53.31 91 ALA A N 1
ATOM 766 C CA . ALA A 1 91 ? 26.666 2.372 33.466 1.00 53.31 91 ALA A CA 1
ATOM 767 C C . ALA A 1 91 ? 27.813 2.740 32.499 1.00 53.31 91 ALA A C 1
ATOM 769 O O . ALA A 1 91 ? 27.778 2.343 31.342 1.00 53.31 91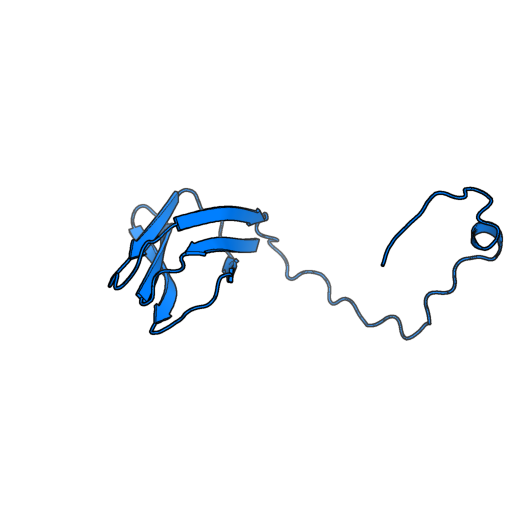 ALA A O 1
ATOM 770 N N . MET A 1 92 ? 28.818 3.509 32.947 1.00 53.94 92 MET A N 1
ATOM 771 C CA . MET A 1 92 ? 30.011 3.832 32.144 1.00 53.94 92 MET A CA 1
ATOM 772 C C . MET A 1 92 ? 31.102 2.757 32.225 1.00 53.94 92 MET A C 1
ATOM 774 O O . MET A 1 92 ? 31.947 2.688 31.338 1.00 53.94 92 MET A O 1
ATOM 778 N N . ASN A 1 93 ? 31.091 1.924 33.269 1.00 52.59 93 ASN A N 1
ATOM 779 C CA . ASN A 1 93 ? 31.905 0.712 33.325 1.00 52.59 93 ASN A CA 1
ATOM 780 C C . ASN A 1 93 ? 31.088 -0.448 32.762 1.00 52.59 93 ASN A C 1
ATOM 782 O O . ASN A 1 93 ? 30.608 -1.304 33.504 1.00 52.59 93 ASN A O 1
ATOM 786 N N . ASP A 1 94 ? 30.907 -0.433 31.447 1.00 42.91 94 ASP A N 1
ATOM 787 C CA . ASP A 1 94 ? 30.495 -1.623 30.721 1.00 42.91 94 ASP A CA 1
ATOM 788 C C . ASP A 1 94 ? 31.697 -2.582 30.679 1.00 42.91 94 ASP A C 1
ATOM 790 O O . ASP A 1 94 ? 32.691 -2.335 29.994 1.00 42.91 94 ASP A O 1
ATOM 794 N N . HIS A 1 95 ? 31.659 -3.621 31.515 1.00 53.00 95 HIS A N 1
ATOM 795 C CA . HIS A 1 95 ? 32.604 -4.739 31.462 1.00 53.00 95 HIS A CA 1
ATOM 796 C C . HIS A 1 95 ? 32.116 -5.854 30.520 1.00 53.00 95 HIS A C 1
ATOM 798 O O . HIS A 1 95 ? 32.784 -6.884 30.425 1.00 53.00 95 HIS A O 1
ATOM 804 N N . ASP A 1 96 ? 31.003 -5.655 29.806 1.00 48.78 96 ASP A N 1
ATOM 805 C CA . ASP A 1 96 ? 30.481 -6.614 28.842 1.00 48.78 96 ASP A CA 1
ATOM 806 C C . ASP A 1 96 ? 30.917 -6.212 27.425 1.00 48.78 96 ASP A C 1
ATOM 808 O O . ASP A 1 96 ? 30.371 -5.335 26.761 1.00 48.78 96 ASP A O 1
ATOM 812 N N . TYR A 1 97 ? 31.959 -6.890 26.946 1.00 48.03 97 TYR A N 1
ATOM 813 C CA . TYR A 1 97 ? 32.665 -6.651 25.683 1.00 48.03 97 TYR A CA 1
ATOM 814 C C . TYR A 1 97 ? 31.850 -6.893 24.390 1.00 48.03 97 TYR A C 1
ATOM 816 O O . TYR A 1 97 ? 32.451 -7.104 23.337 1.00 48.03 97 TYR A O 1
ATOM 824 N N . GLU A 1 98 ? 30.514 -6.897 24.417 1.00 43.16 98 GLU A N 1
ATOM 825 C CA . GLU A 1 98 ? 29.710 -7.402 23.289 1.00 43.16 98 GLU A CA 1
ATOM 826 C C . GLU A 1 98 ? 28.469 -6.579 22.912 1.00 43.16 98 GLU A C 1
ATOM 828 O O . GLU A 1 98 ? 27.562 -7.102 22.265 1.00 43.16 98 GLU A O 1
ATOM 833 N N . THR A 1 99 ? 28.429 -5.276 23.198 1.00 38.25 99 THR A N 1
ATOM 834 C CA . THR A 1 99 ? 27.350 -4.430 22.656 1.00 38.25 99 THR A CA 1
ATOM 835 C C . THR A 1 99 ? 27.834 -3.580 21.480 1.00 38.25 99 THR A C 1
ATOM 837 O O . THR A 1 99 ? 28.327 -2.467 21.644 1.00 38.25 99 THR A O 1
ATOM 840 N N . TYR A 1 100 ? 27.669 -4.103 20.261 1.00 43.09 100 TYR A N 1
ATOM 841 C CA . TYR A 1 100 ? 27.831 -3.338 19.023 1.00 43.09 100 TYR A CA 1
ATOM 842 C C . TYR A 1 100 ? 26.516 -2.646 18.652 1.00 43.09 100 TYR A C 1
ATOM 844 O O . TYR A 1 100 ? 25.547 -3.320 18.311 1.00 43.09 100 TYR A O 1
ATOM 852 N N . TRP A 1 101 ? 26.511 -1.313 18.625 1.00 38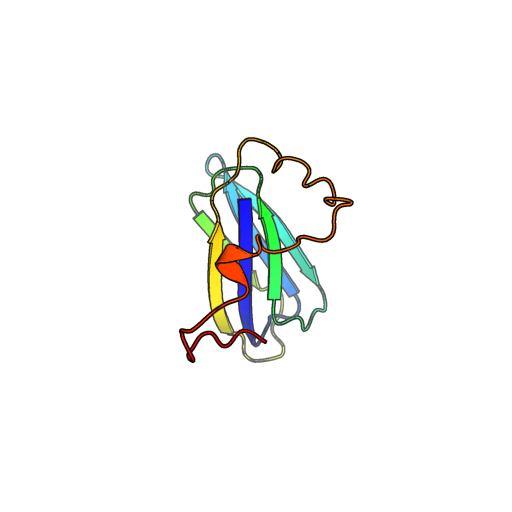.62 101 TRP A N 1
ATOM 853 C CA . TRP A 1 101 ? 25.577 -0.541 17.801 1.00 38.62 101 TRP A CA 1
ATOM 854 C C . TRP A 1 101 ? 26.335 0.621 17.137 1.00 38.62 101 TRP A C 1
ATOM 856 O O . TRP A 1 101 ? 26.687 1.597 17.798 1.00 38.62 101 TRP A O 1
ATOM 866 N N . MET A 1 102 ? 26.594 0.491 15.832 1.00 35.50 102 MET A N 1
ATOM 867 C CA . MET A 1 102 ? 26.590 1.609 14.878 1.00 35.50 102 MET A CA 1
ATOM 868 C C . MET A 1 102 ? 25.449 1.370 13.898 1.00 35.50 102 MET A C 1
ATOM 870 O O . MET A 1 102 ? 25.278 0.196 13.499 1.00 35.50 102 MET A O 1
#

pLDDT: mean 75.2, std 17.87, range [35.5, 94.31]

Organism: NCBI:txid327968

Secondary structure (DSSP, 8-state):
-EEEEEEEE--SEEEEEEEETTEEEEEEEE-S---SEEEEE--S--S-EEEEEEE-SS--EEEEEEEE---SSPPP-----SS--PPPGGGT----TT----

Foldseek 3Di:
DKKKWFWPWAAQWKFKWFQDPNDTDTPDTHHRDRDRMDMDDDQDDGPDMDMGRPDHPDDTGTDDMDDDDRDNDDDPPPDPPPDDPDDDPVVVPPPPPDDDDD